Protein AF-A0A1V4SZS5-F1 (afdb_monomer_lite)

Secondary structure (DSSP, 8-state):
-EEEEETTTSHHHHHHHHHHHHH--PEEEEESTT--HHHHHHHHHH-SEEEE-----S-SSHHHHHIIIIIHHHHHHHHHHT-TT--EEEE---TTTTSSSTT-

Foldseek 3Di:
DQEEEAVCVDPVNVVVVVVCVVPHPYHYQYHYPPQDPVSLLVSLLPDQAYEYPFADDPDPDLVCRCCRPVVVVVSSVVSLVPRPSNHHYHDDADPCCPPPDSSD

Sequence (104 aa):
MKIVITGSNGFVGKNLKEDLKATTDDEILEVNRQTTSKDLENYLKEADSVVHLAGINRPEKEKEFKEGNVDFLSQVLEILKDNPKKPNIILSSSIQANNDNPYG

pLDDT: mean 90.81, std 9.84, range [65.56, 98.62]

InterPro domains:
  IPR001509 NAD-dependent epimerase/dehydratase [PF01370] (3-94)
  IPR036291 NAD(P)-binding domain superfamily [SSF51735] (1-100)

Radius of gyration: 13.96 Å; chains: 1; bounding box: 30×31×36 Å

Organism: NCBI:txid64969

Structure (mmCIF, N/CA/C/O backbone):
data_AF-A0A1V4SZS5-F1
#
_entry.id   AF-A0A1V4SZS5-F1
#
loop_
_atom_site.group_PDB
_atom_site.id
_atom_site.type_symbol
_atom_site.label_atom_id
_atom_site.label_alt_id
_atom_site.label_comp_id
_atom_site.label_asym_id
_atom_site.label_enti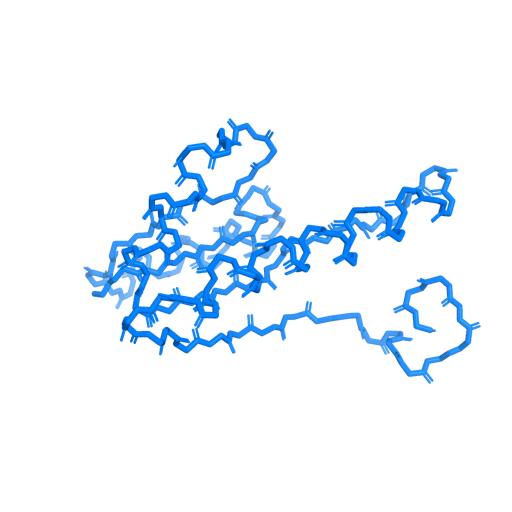ty_id
_atom_site.label_seq_id
_atom_site.pdbx_PDB_ins_code
_atom_site.Cartn_x
_atom_site.Cartn_y
_atom_site.Cartn_z
_atom_site.occupancy
_atom_site.B_iso_or_equiv
_atom_site.auth_seq_id
_atom_site.auth_comp_id
_atom_site.auth_asym_id
_atom_site.auth_atom_id
_atom_site.pdbx_PDB_model_num
ATOM 1 N N . MET A 1 1 ? -10.961 4.172 10.108 1.00 94.62 1 MET A N 1
ATOM 2 C CA . MET A 1 1 ? -10.355 2.915 9.609 1.00 94.62 1 MET A CA 1
ATOM 3 C C . MET A 1 1 ? -8.850 3.093 9.537 1.00 94.62 1 MET A C 1
ATOM 5 O O . MET A 1 1 ? -8.390 4.227 9.505 1.00 94.62 1 MET A O 1
ATOM 9 N N . LYS A 1 2 ? -8.083 2.003 9.514 1.00 98.12 2 LYS A N 1
ATOM 10 C CA . LYS A 1 2 ? -6.640 2.020 9.247 1.00 98.12 2 LYS A CA 1
ATOM 11 C C . LYS A 1 2 ? -6.384 1.716 7.777 1.00 98.12 2 LYS A C 1
ATOM 13 O O . LYS A 1 2 ? -6.623 0.593 7.326 1.00 98.12 2 LYS A O 1
ATOM 18 N N . ILE A 1 3 ? -5.909 2.710 7.034 1.00 98.44 3 ILE A N 1
ATOM 19 C CA . ILE A 1 3 ? -5.622 2.598 5.602 1.00 98.44 3 ILE A CA 1
ATOM 20 C C . ILE A 1 3 ? -4.112 2.554 5.406 1.00 98.44 3 ILE A C 1
ATOM 22 O O . ILE A 1 3 ? -3.409 3.529 5.668 1.00 98.44 3 ILE A O 1
ATOM 26 N N . VAL A 1 4 ? -3.606 1.431 4.902 1.00 98.62 4 VAL A N 1
ATOM 27 C CA . VAL A 1 4 ? -2.206 1.324 4.486 1.00 98.62 4 VAL A CA 1
ATOM 28 C C . VAL A 1 4 ? -2.060 1.866 3.074 1.00 98.62 4 VAL A C 1
ATOM 30 O O . VAL A 1 4 ? -2.756 1.421 2.164 1.00 98.62 4 VAL A O 1
ATOM 33 N N . ILE A 1 5 ? -1.110 2.776 2.867 1.00 98.50 5 ILE A N 1
ATOM 34 C CA . ILE A 1 5 ? -0.735 3.256 1.533 1.00 98.50 5 ILE A CA 1
ATOM 35 C C . ILE A 1 5 ? 0.717 2.868 1.273 1.00 98.50 5 ILE A C 1
ATOM 37 O O . ILE A 1 5 ? 1.636 3.459 1.844 1.00 98.50 5 ILE A O 1
ATOM 41 N N . THR A 1 6 ? 0.945 1.896 0.388 1.00 97.62 6 THR A N 1
ATOM 42 C CA . THR A 1 6 ? 2.306 1.592 -0.085 1.00 97.62 6 THR A CA 1
ATOM 43 C C . THR A 1 6 ? 2.704 2.564 -1.183 1.00 97.62 6 THR A C 1
ATOM 45 O O . THR A 1 6 ? 1.859 2.928 -1.994 1.00 97.62 6 THR A O 1
ATOM 48 N N . GLY A 1 7 ? 3.975 2.957 -1.257 1.00 96.00 7 GLY A N 1
ATOM 49 C CA . GLY A 1 7 ? 4.397 4.012 -2.178 1.00 96.00 7 GLY A CA 1
ATOM 50 C C . GLY A 1 7 ? 3.937 5.399 -1.718 1.00 96.00 7 GLY A C 1
ATOM 51 O O . GLY A 1 7 ? 3.794 6.299 -2.545 1.00 96.00 7 GLY A O 1
ATOM 52 N N . SER A 1 8 ? 3.730 5.594 -0.407 1.00 97.12 8 SER A N 1
ATOM 53 C CA . SER A 1 8 ? 3.163 6.827 0.167 1.00 97.12 8 SER A CA 1
ATOM 54 C C . SER A 1 8 ? 3.960 8.096 -0.163 1.00 97.12 8 SER A C 1
ATOM 56 O O . SER A 1 8 ? 3.396 9.182 -0.239 1.00 97.12 8 SER A O 1
ATOM 58 N N . ASN A 1 9 ? 5.265 7.966 -0.422 1.00 96.00 9 ASN A N 1
ATOM 59 C CA . ASN A 1 9 ? 6.140 9.081 -0.800 1.00 96.00 9 ASN A CA 1
ATOM 60 C C . ASN A 1 9 ? 6.158 9.393 -2.309 1.00 96.00 9 ASN A C 1
ATOM 62 O O . ASN A 1 9 ? 6.798 10.368 -2.723 1.00 96.00 9 ASN A O 1
ATOM 66 N N . GLY A 1 10 ? 5.484 8.584 -3.129 1.00 94.12 10 GLY A N 1
ATOM 67 C CA . GLY A 1 10 ? 5.310 8.824 -4.559 1.00 94.12 10 GLY A CA 1
ATOM 68 C C . GLY A 1 10 ? 4.326 9.960 -4.848 1.00 94.12 10 GLY A C 1
ATOM 69 O O . GLY A 1 10 ? 3.637 10.447 -3.956 1.00 94.12 10 GLY A O 1
ATOM 70 N N . PHE A 1 11 ? 4.246 10.380 -6.112 1.00 94.62 11 PHE A N 1
ATOM 71 C CA . PHE A 1 11 ? 3.357 11.471 -6.530 1.00 94.62 11 PHE A CA 1
ATOM 72 C C . PHE A 1 11 ? 1.885 11.195 -6.180 1.00 9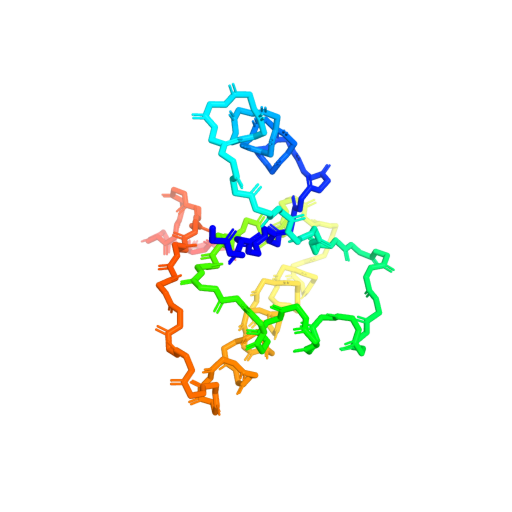4.62 11 PHE A C 1
ATOM 74 O O . PHE A 1 11 ? 1.254 12.006 -5.506 1.00 94.62 11 PHE A O 1
ATOM 81 N N . VAL A 1 12 ? 1.358 10.031 -6.578 1.00 95.94 12 VAL A N 1
ATOM 82 C CA . VAL A 1 12 ? -0.035 9.647 -6.291 1.00 95.94 12 VAL A CA 1
ATOM 83 C C . VAL A 1 12 ? -0.239 9.410 -4.794 1.00 95.94 12 VAL A C 1
ATOM 85 O O . VAL A 1 12 ? -1.190 9.931 -4.223 1.00 95.94 12 VAL A O 1
ATOM 88 N N . GLY A 1 13 ? 0.686 8.696 -4.141 1.00 97.31 13 GLY A N 1
ATOM 89 C CA . GLY A 1 13 ? 0.597 8.381 -2.711 1.00 97.31 13 GLY A CA 1
ATOM 90 C C . GLY A 1 13 ? 0.536 9.619 -1.815 1.00 97.31 13 GLY A C 1
ATOM 91 O O . GLY A 1 13 ? -0.283 9.662 -0.902 1.00 97.31 13 GLY A O 1
ATOM 92 N N . LYS A 1 14 ? 1.333 10.654 -2.116 1.00 97.88 14 LYS A N 1
ATOM 93 C CA . LYS A 1 14 ? 1.301 11.926 -1.381 1.00 97.88 14 LYS A CA 1
ATOM 94 C C . LYS A 1 14 ? -0.052 12.617 -1.508 1.00 97.88 14 LYS A C 1
ATOM 96 O O . LYS A 1 14 ? -0.618 12.997 -0.495 1.00 97.88 14 LYS A O 1
ATOM 101 N N . ASN A 1 15 ? -0.576 12.744 -2.727 1.00 98.44 15 ASN A N 1
ATOM 102 C CA . ASN A 1 15 ? -1.860 13.412 -2.948 1.00 98.44 15 ASN A CA 1
ATOM 103 C C . ASN A 1 15 ? -3.019 12.640 -2.306 1.00 98.44 15 ASN A C 1
ATOM 105 O O . ASN A 1 15 ? -3.824 13.246 -1.611 1.00 98.44 15 ASN A O 1
ATOM 109 N N . LEU A 1 16 ? -3.060 11.313 -2.468 1.00 98.12 16 LEU A N 1
ATOM 110 C CA . LEU A 1 16 ? -4.089 10.477 -1.846 1.00 98.12 16 LEU A CA 1
A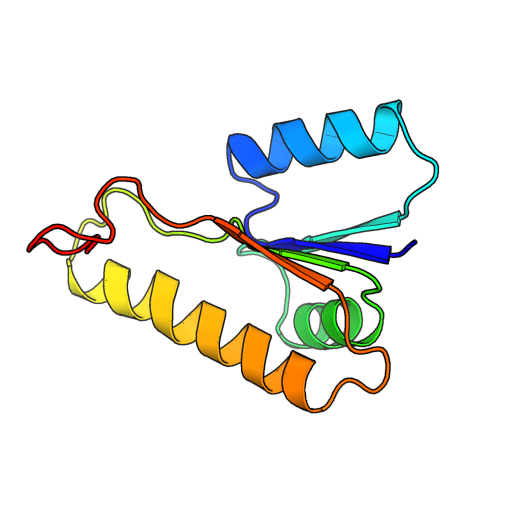TOM 111 C C . LEU A 1 16 ? -4.066 10.596 -0.320 1.00 98.12 16 LEU A C 1
ATOM 113 O O . LEU A 1 16 ? -5.110 10.702 0.310 1.00 98.12 16 LEU A O 1
ATOM 117 N N . LYS A 1 17 ? -2.873 10.594 0.281 1.00 97.44 17 LYS A N 1
ATOM 118 C CA . LYS A 1 17 ? -2.732 10.766 1.725 1.00 97.44 17 LYS A CA 1
ATOM 119 C C . LYS A 1 17 ? -3.292 12.105 2.199 1.00 97.44 17 LYS A C 1
ATOM 121 O O . LYS A 1 17 ? -4.006 12.125 3.196 1.00 97.44 17 LYS A O 1
ATOM 126 N N . GLU A 1 18 ? -2.921 13.206 1.548 1.00 98.00 18 GLU A N 1
ATOM 127 C CA . GLU A 1 18 ? -3.391 14.534 1.956 1.00 98.00 18 GLU A CA 1
ATOM 128 C C . GLU A 1 18 ? -4.908 14.668 1.774 1.00 98.00 18 GLU A C 1
ATOM 130 O O . GLU A 1 18 ? -5.578 15.200 2.653 1.00 98.00 18 GLU A O 1
ATOM 135 N N . ASP A 1 19 ? -5.460 14.114 0.693 1.00 98.38 19 ASP A N 1
ATOM 136 C CA . ASP A 1 19 ? -6.903 14.091 0.448 1.00 98.38 19 ASP A CA 1
ATOM 137 C C . ASP A 1 19 ? -7.660 13.289 1.517 1.00 98.38 19 ASP A C 1
ATOM 139 O O . ASP A 1 19 ? -8.593 13.806 2.130 1.00 98.38 19 ASP A O 1
ATOM 143 N N . LEU A 1 20 ? -7.213 12.067 1.831 1.00 97.94 20 LEU A N 1
ATOM 144 C CA . LEU A 1 20 ? -7.838 11.240 2.870 1.00 97.94 20 LEU A CA 1
ATOM 145 C C . LEU A 1 20 ? -7.763 11.904 4.248 1.00 97.94 20 LEU A C 1
ATOM 147 O O . LEU A 1 20 ? -8.755 11.913 4.970 1.00 97.94 20 LEU A O 1
ATOM 151 N N . LYS A 1 21 ? -6.626 12.519 4.599 1.00 96.94 21 LYS A N 1
ATOM 152 C CA . LYS A 1 21 ? -6.483 13.273 5.857 1.00 96.94 21 LYS A CA 1
ATOM 153 C C . LYS A 1 21 ? -7.393 14.500 5.926 1.00 96.94 21 LYS A C 1
ATOM 155 O O . LYS A 1 21 ? -7.753 14.920 7.020 1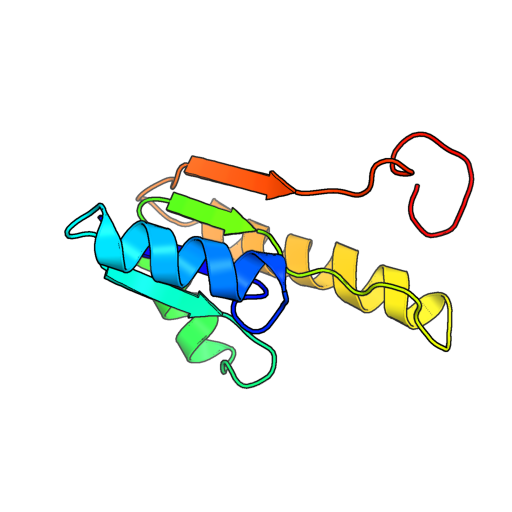.00 96.94 21 LYS A O 1
ATOM 160 N N . ALA A 1 22 ? -7.711 15.108 4.786 1.00 98.06 22 ALA A N 1
ATOM 161 C CA . ALA A 1 22 ? -8.564 16.290 4.721 1.00 98.06 22 ALA A CA 1
ATOM 162 C C . ALA A 1 22 ? -10.063 15.952 4.697 1.00 98.06 22 A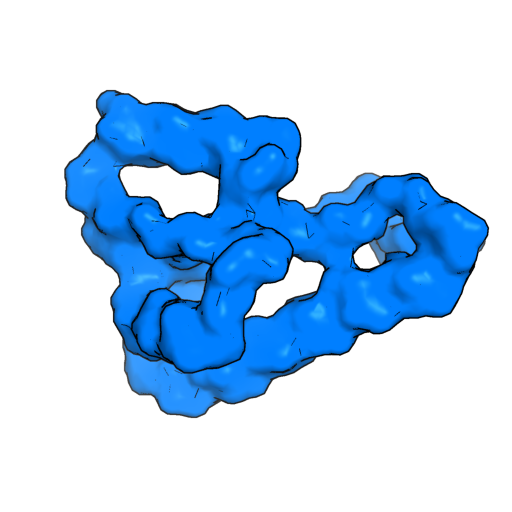LA A C 1
ATOM 164 O O . ALA A 1 22 ? -10.881 16.785 5.084 1.00 98.06 22 ALA A O 1
ATOM 165 N N . THR A 1 23 ? -10.429 14.763 4.216 1.00 98.12 23 THR A N 1
ATOM 166 C CA . THR A 1 23 ? -11.824 14.392 3.925 1.00 98.12 23 THR A CA 1
ATOM 167 C C . THR A 1 23 ? -12.378 13.297 4.835 1.00 98.12 23 THR A C 1
ATOM 169 O O . THR A 1 23 ? -13.585 13.052 4.816 1.00 98.12 23 THR A O 1
ATOM 172 N N . THR A 1 24 ? -11.532 12.654 5.643 1.00 97.62 24 THR A N 1
ATOM 173 C CA . THR A 1 24 ? -11.907 11.541 6.525 1.00 97.62 24 THR A CA 1
ATOM 174 C C . THR A 1 24 ? -11.205 11.637 7.881 1.00 97.62 24 THR A C 1
ATOM 176 O O . THR A 1 24 ? -10.179 12.300 8.013 1.00 97.62 24 THR A O 1
ATOM 179 N N . ASP A 1 25 ? -11.720 10.902 8.869 1.00 97.56 25 ASP A N 1
ATOM 180 C CA . ASP A 1 25 ? -11.054 10.664 10.158 1.00 97.56 25 ASP A CA 1
ATOM 181 C C . ASP A 1 25 ? -10.219 9.361 10.145 1.00 97.56 25 ASP A C 1
ATOM 183 O O . ASP A 1 25 ? -9.951 8.762 11.191 1.00 97.56 25 ASP A O 1
ATOM 187 N N . ASP A 1 26 ? -9.860 8.855 8.958 1.00 97.69 26 ASP A N 1
ATOM 188 C CA . ASP A 1 26 ? -9.113 7.607 8.823 1.00 97.69 26 ASP A CA 1
ATOM 189 C C . ASP A 1 26 ? -7.638 7.767 9.223 1.00 97.69 26 ASP A C 1
ATOM 191 O O . ASP A 1 26 ? -6.973 8.769 8.958 1.00 97.69 26 ASP A O 1
ATOM 195 N N . GLU A 1 27 ? -7.093 6.723 9.843 1.00 98.19 27 GLU A N 1
ATOM 196 C CA . GLU A 1 27 ? -5.683 6.644 10.196 1.00 98.19 27 GLU A CA 1
ATOM 197 C C . GLU A 1 27 ? -4.887 6.123 8.997 1.00 98.19 27 GLU A C 1
ATOM 199 O O . GLU A 1 27 ? -5.095 5.000 8.528 1.00 98.19 27 GLU A O 1
ATOM 204 N N . ILE A 1 28 ? -3.953 6.939 8.505 1.00 98.25 28 ILE A N 1
ATOM 205 C CA . ILE A 1 28 ? -3.124 6.591 7.350 1.00 98.25 28 ILE A CA 1
ATOM 206 C C . ILE A 1 28 ? -1.793 6.001 7.810 1.00 98.25 28 ILE A C 1
ATOM 208 O O . ILE A 1 28 ? -0.966 6.689 8.409 1.00 98.25 28 ILE A O 1
ATOM 212 N N . LEU A 1 29 ? -1.566 4.736 7.463 1.00 98.38 29 LEU A N 1
ATOM 213 C CA . LEU A 1 29 ? -0.331 4.003 7.719 1.00 98.38 29 LEU A CA 1
ATOM 214 C C . LEU A 1 29 ? 0.552 4.038 6.466 1.00 98.38 29 LEU A C 1
ATOM 216 O O . LEU A 1 29 ? 0.265 3.425 5.434 1.00 98.38 29 LEU A O 1
ATOM 220 N N . GLU A 1 30 ? 1.630 4.811 6.540 1.00 98.31 30 GLU A N 1
ATOM 221 C CA . GLU A 1 30 ? 2.484 5.120 5.397 1.00 98.31 30 GLU A CA 1
ATOM 222 C C . GLU A 1 30 ? 3.577 4.063 5.189 1.00 98.31 30 GLU A C 1
ATOM 224 O O . GLU A 1 30 ? 4.475 3.905 6.017 1.00 98.31 30 GLU A O 1
ATOM 229 N N . VAL A 1 31 ? 3.553 3.382 4.039 1.00 98.00 31 VAL A N 1
ATOM 230 C CA . VAL A 1 31 ? 4.587 2.417 3.645 1.00 98.00 31 VAL A CA 1
ATOM 231 C C . VAL A 1 31 ? 5.412 2.980 2.487 1.00 98.00 31 VAL A C 1
ATOM 233 O O . VAL A 1 31 ? 4.911 3.241 1.389 1.00 98.00 31 VAL A O 1
ATOM 236 N N . ASN A 1 32 ? 6.711 3.158 2.716 1.00 95.56 32 ASN A N 1
ATOM 237 C CA . ASN A 1 32 ? 7.676 3.642 1.732 1.00 95.56 32 ASN A CA 1
ATOM 238 C C . ASN A 1 32 ? 9.049 2.965 1.926 1.00 95.56 32 ASN A C 1
ATOM 240 O O . ASN A 1 32 ? 9.199 2.064 2.741 1.00 95.56 32 ASN A O 1
ATOM 244 N N . ARG A 1 33 ? 10.070 3.388 1.169 1.00 91.75 33 ARG A N 1
ATOM 245 C CA . ARG A 1 33 ? 11.412 2.766 1.190 1.00 91.75 33 ARG A CA 1
ATOM 246 C C . ARG A 1 33 ? 12.124 2.817 2.551 1.00 91.75 33 ARG A C 1
ATOM 248 O O . ARG A 1 33 ? 13.091 2.092 2.735 1.00 91.75 33 ARG A O 1
ATOM 255 N N . GLN A 1 34 ? 11.700 3.693 3.461 1.00 95.00 34 GLN A N 1
ATOM 256 C CA . GLN A 1 34 ? 12.265 3.821 4.808 1.00 95.00 34 GLN A CA 1
ATOM 257 C C . GLN A 1 34 ? 11.507 2.975 5.844 1.00 95.00 34 GLN A C 1
ATOM 259 O O . GLN A 1 34 ? 11.958 2.865 6.981 1.00 95.00 34 GLN A O 1
ATOM 264 N N . THR A 1 35 ? 10.366 2.387 5.474 1.00 96.88 35 THR A N 1
ATOM 265 C CA . THR A 1 35 ? 9.572 1.530 6.359 1.00 96.88 35 THR A CA 1
ATOM 266 C C . THR A 1 35 ? 10.326 0.232 6.629 1.00 96.88 35 THR A C 1
ATOM 268 O O . THR A 1 35 ? 10.752 -0.454 5.700 1.00 96.88 35 THR A O 1
ATOM 271 N N . THR A 1 36 ? 10.494 -0.118 7.905 1.00 97.31 36 THR A N 1
ATOM 272 C CA . THR A 1 36 ? 11.152 -1.373 8.279 1.00 97.31 36 THR A CA 1
ATOM 273 C C . THR A 1 36 ? 10.236 -2.566 8.005 1.00 97.31 36 THR A C 1
ATOM 275 O O . THR A 1 36 ? 9.013 -2.433 8.010 1.00 97.31 36 THR A O 1
ATOM 278 N N . SER A 1 37 ? 10.798 -3.766 7.829 1.00 95.38 37 SER A N 1
ATOM 279 C CA . SER A 1 37 ? 9.990 -4.983 7.646 1.00 95.38 37 SER A CA 1
ATOM 280 C C . SER A 1 37 ? 9.034 -5.242 8.816 1.00 95.38 37 SER A C 1
ATOM 282 O O . SER A 1 37 ? 7.934 -5.745 8.611 1.00 95.38 37 SER A O 1
ATOM 284 N N . LYS A 1 38 ? 9.431 -4.863 10.039 1.00 97.12 38 LYS A N 1
ATOM 285 C CA . LYS A 1 38 ? 8.597 -4.997 11.238 1.00 97.12 38 LYS A CA 1
ATOM 286 C C . LYS A 1 38 ? 7.414 -4.031 11.208 1.00 97.12 38 LYS A C 1
ATOM 288 O O . LYS A 1 38 ? 6.296 -4.431 11.516 1.00 97.12 38 LYS A O 1
ATOM 293 N N . ASP A 1 39 ? 7.651 -2.780 10.823 1.00 98.00 39 ASP A N 1
ATOM 294 C CA . ASP A 1 39 ? 6.579 -1.790 10.698 1.00 98.00 39 ASP A CA 1
ATOM 295 C C . ASP A 1 39 ? 5.624 -2.165 9.567 1.00 98.00 39 ASP A C 1
ATOM 297 O O . ASP A 1 39 ? 4.415 -2.099 9.753 1.00 98.00 39 ASP A O 1
ATOM 301 N N . LEU A 1 40 ? 6.151 -2.647 8.436 1.00 97.62 40 LEU A N 1
ATOM 302 C CA . LEU A 1 40 ? 5.347 -3.171 7.333 1.00 97.62 40 LEU A CA 1
ATOM 303 C C . LEU A 1 40 ? 4.388 -4.267 7.814 1.00 97.62 40 LEU A C 1
ATOM 305 O O . LEU A 1 40 ? 3.191 -4.198 7.544 1.00 97.62 40 LEU A O 1
ATOM 309 N N . GLU A 1 41 ? 4.904 -5.262 8.536 1.00 96.81 41 GLU A N 1
ATOM 310 C CA . GLU A 1 41 ? 4.095 -6.363 9.057 1.00 96.81 41 GLU A CA 1
ATOM 311 C C . GLU A 1 41 ? 3.030 -5.871 10.047 1.00 96.81 41 GLU A C 1
ATOM 313 O O . GLU A 1 41 ? 1.868 -6.264 9.946 1.00 96.81 41 GLU A O 1
ATOM 318 N N . ASN A 1 42 ? 3.397 -4.972 10.965 1.00 97.50 42 ASN A N 1
ATOM 319 C CA . ASN A 1 42 ? 2.458 -4.386 11.922 1.00 97.50 42 ASN A CA 1
ATOM 320 C C . ASN A 1 42 ? 1.349 -3.600 11.213 1.00 97.50 42 ASN A C 1
ATOM 322 O O . ASN A 1 42 ? 0.168 -3.818 11.479 1.00 97.50 42 ASN A O 1
ATOM 326 N N . TYR A 1 43 ? 1.714 -2.730 10.271 1.00 98.19 43 TYR A N 1
ATOM 327 C CA . TYR A 1 43 ? 0.756 -1.905 9.543 1.00 98.19 43 TYR A CA 1
ATOM 328 C C . TYR A 1 43 ? -0.208 -2.760 8.724 1.00 98.19 43 TYR A C 1
ATOM 330 O O . TYR A 1 43 ? -1.416 -2.538 8.765 1.00 98.19 43 TYR A O 1
ATOM 338 N N . LEU A 1 44 ? 0.303 -3.777 8.024 1.00 97.62 44 LEU A N 1
ATOM 339 C CA . LEU A 1 44 ? -0.527 -4.680 7.229 1.00 97.62 44 LEU A CA 1
ATOM 340 C C . LEU A 1 44 ? -1.446 -5.550 8.089 1.00 97.62 44 LEU A C 1
ATOM 342 O O . LEU A 1 44 ? -2.567 -5.804 7.662 1.00 97.62 44 LEU A O 1
ATOM 346 N N . LYS A 1 45 ? -1.026 -5.974 9.290 1.00 96.31 45 LYS A N 1
ATOM 347 C CA . LYS A 1 45 ? -1.884 -6.711 10.239 1.00 96.31 45 LYS A CA 1
ATOM 348 C C . LYS A 1 45 ? -3.017 -5.856 10.797 1.00 96.31 45 LYS A C 1
ATOM 350 O O . LYS A 1 45 ? -4.109 -6.359 11.051 1.00 96.31 45 LYS A O 1
ATOM 355 N N . GLU A 1 46 ? -2.774 -4.564 10.975 1.00 96.50 46 GLU A N 1
ATOM 356 C CA . GLU A 1 46 ? -3.767 -3.634 11.505 1.00 96.50 46 GLU A CA 1
ATOM 357 C C . GLU A 1 46 ? -4.676 -3.018 10.437 1.00 96.50 46 GLU A C 1
ATOM 359 O O . GLU A 1 46 ? -5.704 -2.441 10.7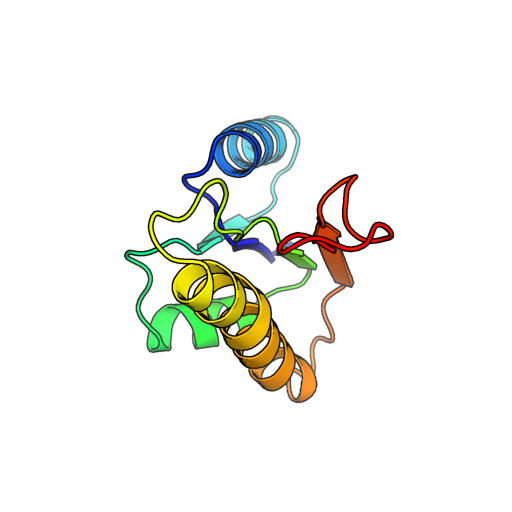98 1.00 96.50 46 GLU A O 1
ATOM 364 N N . ALA A 1 47 ? -4.331 -3.164 9.157 1.00 97.75 47 ALA A N 1
ATOM 365 C CA . ALA A 1 47 ? -5.049 -2.580 8.034 1.00 97.75 47 ALA A CA 1
ATOM 366 C C . ALA A 1 47 ? -6.509 -3.047 7.961 1.00 97.75 47 ALA A C 1
ATOM 368 O O . ALA A 1 47 ? -6.800 -4.242 8.020 1.00 97.75 47 ALA A O 1
ATOM 369 N N . ASP A 1 48 ? -7.413 -2.093 7.752 1.00 97.75 48 ASP A N 1
ATOM 370 C CA . ASP A 1 48 ? -8.787 -2.343 7.307 1.00 97.75 48 ASP A CA 1
ATOM 371 C C . ASP A 1 48 ? -8.884 -2.214 5.771 1.00 97.75 48 ASP A C 1
ATOM 373 O O . ASP A 1 48 ? -9.753 -2.802 5.126 1.00 97.75 48 ASP A O 1
ATOM 377 N N . SER A 1 49 ? -7.970 -1.458 5.152 1.00 97.88 49 SER A N 1
ATOM 378 C CA . SER A 1 49 ? -7.808 -1.363 3.697 1.00 97.88 49 SER A CA 1
ATOM 379 C C . SER A 1 49 ? -6.352 -1.106 3.313 1.00 97.88 49 SER A C 1
ATOM 381 O O . SER A 1 49 ? -5.594 -0.499 4.070 1.00 97.88 49 SER A O 1
ATOM 383 N N . VAL A 1 50 ? -5.964 -1.559 2.122 1.00 98.44 50 VAL A N 1
ATOM 384 C CA . VAL A 1 50 ? -4.621 -1.388 1.561 1.00 98.44 50 VAL A CA 1
ATOM 385 C C . VAL A 1 50 ? -4.730 -0.784 0.166 1.00 98.44 50 VAL A C 1
ATOM 387 O O . VAL A 1 50 ? -5.329 -1.379 -0.727 1.00 98.44 50 VAL A O 1
ATOM 390 N N . VAL A 1 51 ? -4.116 0.379 -0.041 1.00 98.25 51 VAL A N 1
ATOM 391 C CA . VAL A 1 51 ? -3.943 0.998 -1.358 1.00 98.25 51 VAL A CA 1
ATOM 392 C C . VAL A 1 51 ? -2.502 0.787 -1.806 1.00 98.25 51 VAL A C 1
ATOM 394 O O . VAL A 1 51 ? -1.561 1.405 -1.297 1.00 98.25 51 VAL A O 1
ATOM 397 N N . HIS A 1 52 ? -2.317 -0.123 -2.756 1.00 97.38 52 HIS A N 1
ATOM 398 C CA . HIS A 1 52 ? -1.002 -0.496 -3.245 1.00 97.38 52 HIS A CA 1
ATOM 399 C C . HIS A 1 52 ? -0.589 0.383 -4.432 1.00 97.38 52 HIS A C 1
ATOM 401 O O . HIS A 1 52 ? -0.981 0.137 -5.572 1.00 97.38 52 HIS A O 1
ATOM 407 N N . LEU A 1 53 ? 0.191 1.429 -4.142 1.00 96.00 53 LEU A N 1
ATOM 408 C CA . LEU A 1 53 ? 0.792 2.338 -5.129 1.00 96.00 53 LEU A CA 1
ATOM 409 C C . LEU A 1 53 ? 2.318 2.186 -5.228 1.00 96.00 53 LEU A C 1
ATOM 411 O O . LEU A 1 53 ? 2.977 2.993 -5.889 1.00 96.00 53 LEU A O 1
ATOM 415 N N . ALA A 1 54 ? 2.909 1.209 -4.530 1.00 92.56 54 ALA A N 1
ATOM 416 C CA . ALA A 1 54 ? 4.331 0.943 -4.655 1.00 92.56 54 ALA A CA 1
ATOM 417 C C . ALA A 1 54 ? 4.603 0.397 -6.055 1.00 92.56 54 ALA A C 1
ATOM 419 O O . ALA A 1 54 ? 4.041 -0.608 -6.471 1.00 92.56 54 ALA A O 1
ATOM 420 N N . GLY A 1 55 ? 5.460 1.097 -6.782 1.00 87.06 55 GLY A N 1
ATOM 421 C CA . GLY A 1 55 ? 5.840 0.718 -8.126 1.00 87.06 55 GLY A CA 1
ATOM 422 C C . GLY A 1 55 ? 7.130 1.413 -8.521 1.00 87.06 55 GLY A C 1
ATOM 423 O O . GLY A 1 55 ? 7.338 2.595 -8.228 1.00 87.06 55 GLY A O 1
ATOM 424 N N . ILE A 1 56 ? 8.013 0.679 -9.179 1.00 80.12 56 ILE A N 1
ATOM 425 C CA . ILE A 1 56 ? 9.184 1.205 -9.857 1.00 80.12 56 ILE A CA 1
ATOM 426 C C . ILE A 1 56 ? 8.761 1.601 -11.263 1.00 80.12 56 ILE A C 1
ATOM 428 O O . ILE A 1 56 ? 8.253 0.788 -12.029 1.00 80.12 56 ILE A O 1
ATOM 432 N N . ASN A 1 57 ? 8.990 2.868 -11.593 1.00 72.00 57 ASN A N 1
ATOM 433 C CA . ASN A 1 57 ? 8.819 3.414 -12.931 1.00 72.00 57 ASN A CA 1
ATOM 434 C C . ASN A 1 57 ? 10.187 3.837 -13.464 1.00 72.00 57 ASN A C 1
ATOM 436 O O . ASN A 1 57 ? 10.937 4.486 -12.739 1.00 72.00 57 ASN A O 1
ATOM 440 N N . ARG A 1 58 ? 10.475 3.521 -14.734 1.00 70.25 58 ARG A N 1
ATOM 441 C CA . ARG A 1 58 ? 11.731 3.855 -15.435 1.00 70.25 58 ARG A CA 1
ATOM 442 C C . ARG A 1 58 ? 12.987 3.375 -14.690 1.00 70.25 58 ARG A C 1
ATOM 444 O O . ARG A 1 58 ? 13.821 4.203 -14.328 1.00 70.25 58 ARG A O 1
ATOM 451 N N . PRO A 1 59 ? 13.112 2.064 -14.423 1.00 72.12 59 PRO A N 1
ATOM 452 C CA . PRO A 1 59 ? 14.315 1.537 -13.794 1.00 72.12 59 PRO A CA 1
ATOM 453 C C . PRO A 1 59 ? 15.525 1.698 -14.717 1.00 72.12 59 PRO A C 1
ATOM 455 O O . PRO A 1 59 ? 15.386 1.683 -15.942 1.00 72.12 59 PRO A O 1
ATOM 458 N N . GLU A 1 60 ? 16.714 1.805 -14.131 1.00 72.56 60 GLU A N 1
ATOM 459 C CA . GLU A 1 60 ? 17.961 1.821 -14.904 1.00 72.56 60 GLU A CA 1
ATOM 460 C C . GLU A 1 60 ? 18.289 0.422 -15.445 1.00 72.56 60 GLU A C 1
ATOM 462 O O . GLU A 1 60 ? 18.957 0.285 -16.471 1.00 72.56 60 GLU A O 1
ATOM 467 N N . LYS A 1 61 ? 17.785 -0.627 -14.779 1.00 75.50 61 LYS A N 1
ATOM 468 C CA . LYS A 1 61 ? 17.919 -2.030 -15.192 1.00 75.50 61 LYS A CA 1
ATOM 469 C C . LYS A 1 61 ? 16.568 -2.731 -15.149 1.00 75.50 61 LYS A C 1
ATOM 471 O O . LYS A 1 61 ? 15.891 -2.701 -14.130 1.00 75.50 61 LYS A O 1
ATOM 476 N N . GLU A 1 62 ? 16.210 -3.470 -16.197 1.00 66.31 62 GLU A N 1
ATOM 477 C CA . GLU A 1 62 ? 14.937 -4.217 -16.257 1.00 66.31 62 GLU A CA 1
ATOM 478 C C . GLU A 1 62 ? 14.714 -5.153 -15.060 1.00 66.31 62 GLU A C 1
ATOM 480 O O . GLU A 1 62 ? 13.591 -5.314 -14.589 1.00 66.31 62 GLU A O 1
ATOM 485 N N . LYS A 1 63 ? 15.791 -5.727 -14.514 1.00 66.38 63 LYS A N 1
ATOM 486 C CA . LYS A 1 63 ? 15.735 -6.585 -13.327 1.00 66.38 63 LYS A CA 1
ATOM 487 C C . LYS A 1 63 ? 15.161 -5.863 -12.097 1.00 66.38 63 LYS A C 1
ATOM 489 O O . LYS A 1 63 ? 14.391 -6.465 -11.355 1.00 66.38 63 LYS A O 1
ATOM 494 N N . GLU A 1 64 ? 15.451 -4.571 -11.941 1.00 65.62 64 GLU A N 1
ATOM 495 C CA . GLU A 1 64 ? 14.902 -3.745 -10.859 1.00 65.62 64 GLU A CA 1
ATOM 496 C C . GLU A 1 64 ? 13.381 -3.606 -10.990 1.00 65.62 64 GLU A C 1
ATOM 498 O O . GLU A 1 64 ? 12.694 -3.496 -9.982 1.00 65.62 64 GLU A O 1
ATOM 503 N N . PHE A 1 65 ? 12.830 -3.673 -12.209 1.00 65.88 65 PHE A N 1
ATOM 504 C CA . PHE A 1 65 ? 11.383 -3.634 -12.417 1.00 65.88 65 PHE A CA 1
ATOM 505 C C . PHE A 1 65 ? 10.683 -4.830 -11.771 1.00 65.88 65 PHE A C 1
ATOM 507 O O . PHE A 1 65 ? 9.721 -4.674 -11.017 1.00 65.88 65 PHE A O 1
ATOM 514 N N . LYS A 1 66 ? 11.178 -6.034 -12.076 1.00 65.56 66 LYS A N 1
ATOM 515 C CA . LYS A 1 66 ? 10.576 -7.283 -11.611 1.00 65.56 66 LYS A CA 1
ATOM 516 C C . LYS A 1 66 ? 10.754 -7.440 -10.103 1.00 65.56 66 LYS A C 1
ATOM 518 O O . LYS A 1 66 ? 9.770 -7.694 -9.415 1.00 65.56 66 LYS A O 1
ATOM 523 N N . GLU A 1 67 ? 11.966 -7.194 -9.604 1.00 65.88 67 GLU A N 1
ATOM 524 C CA . GLU A 1 67 ? 12.275 -7.257 -8.169 1.00 65.88 67 GLU A CA 1
ATOM 525 C C . GLU A 1 67 ? 11.499 -6.197 -7.369 1.00 65.88 67 GLU A C 1
ATOM 527 O O . GLU A 1 67 ? 10.996 -6.462 -6.283 1.00 65.88 67 GLU A O 1
ATOM 532 N N . GLY A 1 68 ? 11.332 -4.989 -7.912 1.00 70.38 68 GLY A N 1
ATOM 533 C CA . GLY A 1 68 ? 10.632 -3.911 -7.217 1.00 70.38 68 GLY A CA 1
ATOM 534 C C . GLY A 1 68 ? 9.113 -4.055 -7.169 1.00 70.38 68 GLY A C 1
ATOM 535 O O . GLY A 1 68 ? 8.504 -3.666 -6.175 1.00 70.38 68 GLY A O 1
ATOM 536 N N . ASN A 1 69 ? 8.498 -4.588 -8.229 1.00 80.69 69 ASN A N 1
ATOM 537 C CA . ASN A 1 69 ? 7.039 -4.603 -8.368 1.00 80.69 69 ASN A CA 1
ATOM 538 C C . ASN A 1 69 ? 6.427 -5.953 -7.999 1.00 80.69 69 ASN A C 1
ATOM 540 O O . ASN A 1 69 ? 5.427 -5.997 -7.287 1.00 80.69 69 ASN A O 1
ATOM 544 N N . VAL A 1 70 ? 7.016 -7.057 -8.467 1.00 84.38 70 VAL A N 1
ATOM 545 C CA . VAL A 1 70 ? 6.452 -8.396 -8.250 1.00 84.38 70 VAL A CA 1
ATOM 546 C C . VAL A 1 70 ? 6.801 -8.902 -6.858 1.00 84.38 70 VAL A C 1
ATOM 548 O O . VAL A 1 70 ? 5.908 -9.352 -6.137 1.00 84.38 70 VAL A O 1
ATOM 551 N N . ASP A 1 71 ? 8.068 -8.802 -6.453 1.00 88.19 71 ASP A N 1
ATOM 552 C CA . ASP A 1 71 ? 8.502 -9.382 -5.179 1.00 88.19 71 ASP A CA 1
ATOM 553 C C . ASP A 1 71 ? 7.910 -8.610 -3.996 1.00 88.19 71 ASP A C 1
ATOM 555 O O . ASP A 1 71 ? 7.414 -9.217 -3.046 1.00 88.19 71 ASP A O 1
ATOM 559 N N . PHE A 1 72 ? 7.868 -7.275 -4.078 1.00 91.62 72 PHE A N 1
ATOM 560 C CA . PHE A 1 72 ? 7.267 -6.462 -3.021 1.00 91.62 72 PHE A CA 1
ATOM 561 C C . PHE A 1 72 ? 5.755 -6.684 -2.900 1.00 91.62 72 PHE A C 1
ATOM 563 O O . PHE A 1 72 ? 5.246 -6.844 -1.790 1.00 91.62 72 PHE A O 1
ATOM 570 N N . LEU A 1 73 ? 5.025 -6.756 -4.019 1.00 92.88 73 LEU A N 1
ATOM 571 C CA . LEU A 1 73 ? 3.602 -7.094 -3.980 1.00 92.88 73 LEU A CA 1
ATOM 572 C C . LEU A 1 73 ? 3.382 -8.499 -3.400 1.00 92.88 73 LEU A C 1
ATOM 574 O O . LEU A 1 73 ? 2.500 -8.681 -2.565 1.00 92.88 73 LEU A O 1
ATOM 578 N N . SER A 1 74 ? 4.208 -9.474 -3.783 1.00 93.12 74 SER A N 1
ATOM 579 C CA . SER A 1 74 ? 4.134 -10.841 -3.252 1.00 93.12 74 SER A CA 1
ATOM 580 C C . SER A 1 74 ? 4.358 -10.872 -1.738 1.00 93.12 74 SER A C 1
ATOM 582 O O . SER A 1 74 ? 3.602 -11.522 -1.022 1.00 93.12 74 SER A O 1
ATOM 584 N N . GLN A 1 75 ? 5.335 -10.112 -1.233 1.00 93.81 75 GLN A N 1
ATOM 585 C CA . GLN A 1 75 ? 5.580 -9.963 0.203 1.00 93.81 75 GLN A CA 1
ATOM 586 C C . GLN A 1 75 ? 4.363 -9.377 0.933 1.00 93.81 75 GLN A C 1
ATOM 588 O O . GLN A 1 75 ? 3.962 -9.891 1.976 1.00 93.81 75 GLN A O 1
ATOM 593 N N . VAL A 1 76 ? 3.768 -8.311 0.388 1.00 95.25 76 VAL A N 1
ATOM 594 C CA . VAL A 1 76 ? 2.562 -7.682 0.949 1.00 95.25 76 VAL A CA 1
ATOM 595 C C . VAL A 1 76 ? 1.409 -8.686 0.997 1.00 95.25 76 VAL A C 1
ATOM 597 O O . VAL A 1 76 ? 0.762 -8.827 2.032 1.00 95.25 76 VAL A O 1
ATOM 600 N N . LEU A 1 77 ? 1.164 -9.405 -0.100 1.00 95.12 77 LEU A N 1
ATOM 601 C CA . LEU A 1 77 ? 0.078 -10.378 -0.187 1.00 95.12 77 LEU A CA 1
ATOM 602 C C . LEU A 1 77 ? 0.276 -11.566 0.757 1.00 95.12 77 LEU A C 1
ATOM 604 O O . LEU A 1 77 ? -0.705 -12.000 1.351 1.00 95.12 77 LEU A O 1
ATOM 608 N N . GLU A 1 78 ? 1.502 -12.058 0.952 1.00 95.19 78 GLU A N 1
ATOM 609 C CA . GLU A 1 78 ? 1.746 -13.164 1.888 1.00 95.19 78 GLU A CA 1
ATOM 610 C C . GLU A 1 78 ? 1.454 -12.746 3.337 1.00 95.19 78 GLU A C 1
ATOM 612 O O . GLU A 1 78 ? 0.814 -13.491 4.071 1.00 95.19 78 GLU A O 1
ATOM 617 N N . ILE A 1 79 ? 1.813 -11.518 3.733 1.00 95.12 79 ILE A N 1
ATOM 618 C CA . ILE A 1 79 ? 1.455 -10.982 5.059 1.00 95.12 79 ILE A CA 1
ATOM 619 C C . ILE A 1 79 ? -0.070 -10.842 5.203 1.00 95.12 79 ILE A C 1
ATOM 621 O O . ILE A 1 79 ? -0.632 -11.133 6.260 1.00 95.12 79 ILE A O 1
ATOM 625 N N . LEU A 1 80 ? -0.755 -10.381 4.152 1.00 95.75 80 LEU A N 1
ATOM 626 C CA . LEU A 1 80 ? -2.202 -10.148 4.180 1.00 95.75 80 LEU A CA 1
ATOM 627 C C . LEU A 1 80 ? -3.032 -11.432 4.116 1.00 95.75 80 LEU A C 1
ATOM 629 O O . LEU A 1 80 ? -4.138 -11.463 4.652 1.00 95.75 80 LEU A O 1
ATOM 633 N N . LYS A 1 81 ? -2.515 -12.481 3.480 1.00 93.56 81 LYS A N 1
ATOM 634 C CA . LYS A 1 81 ? -3.173 -13.785 3.337 1.00 93.56 81 LYS A CA 1
ATOM 635 C C . LYS A 1 81 ? -3.538 -14.401 4.686 1.00 93.56 81 LYS A C 1
ATOM 637 O O . LYS A 1 81 ? -4.637 -14.935 4.829 1.00 93.56 81 LYS A O 1
ATOM 642 N N . ASP A 1 82 ? -2.657 -14.248 5.670 1.00 88.25 82 ASP A N 1
ATOM 643 C CA . ASP A 1 82 ? -2.858 -14.748 7.032 1.00 88.25 82 ASP A CA 1
ATOM 644 C C . ASP A 1 82 ? -3.478 -13.695 7.969 1.00 88.25 82 ASP A C 1
ATOM 646 O O . ASP A 1 82 ? -3.667 -13.948 9.162 1.00 88.25 82 ASP A O 1
ATOM 650 N N . ASN A 1 83 ? -3.826 -12.506 7.459 1.00 90.94 83 ASN A N 1
ATOM 651 C CA . ASN A 1 83 ? -4.443 -11.463 8.268 1.00 90.94 83 ASN A CA 1
ATOM 652 C C . ASN A 1 83 ? -5.943 -11.762 8.500 1.00 90.94 83 ASN A C 1
ATOM 654 O O . ASN A 1 83 ? -6.737 -11.718 7.552 1.00 90.94 83 ASN A O 1
ATOM 658 N N . PRO A 1 84 ? -6.391 -11.974 9.757 1.00 90.25 84 PRO A N 1
ATOM 659 C CA . PRO A 1 84 ? -7.794 -12.258 10.062 1.00 90.25 84 PRO A CA 1
ATOM 660 C C . PRO A 1 84 ? -8.753 -11.112 9.708 1.00 90.25 84 PRO A C 1
ATOM 662 O O . PRO A 1 84 ? -9.937 -11.373 9.495 1.00 90.25 84 PRO A O 1
ATOM 665 N N . LYS A 1 85 ? -8.271 -9.863 9.618 1.00 93.06 85 LYS A N 1
ATOM 666 C CA . LYS A 1 85 ? -9.089 -8.706 9.223 1.00 93.06 85 LYS A CA 1
ATOM 667 C C . LYS A 1 85 ? -9.523 -8.737 7.759 1.00 93.06 85 LYS A C 1
ATOM 669 O O . LYS A 1 85 ? -10.529 -8.114 7.439 1.00 93.06 85 LYS A O 1
ATOM 674 N N . LYS A 1 86 ? -8.786 -9.443 6.890 1.00 92.75 86 LYS A N 1
ATOM 675 C CA . LYS A 1 86 ? -9.039 -9.525 5.438 1.00 92.75 86 LYS A CA 1
ATOM 676 C C . LYS A 1 86 ? -9.312 -8.145 4.808 1.00 92.75 86 LYS A C 1
ATOM 678 O O . LYS A 1 86 ? -10.420 -7.909 4.325 1.00 92.75 86 LYS A O 1
ATOM 683 N N . PRO A 1 87 ? -8.336 -7.220 4.841 1.00 96.81 87 PRO A N 1
ATOM 684 C CA . PRO A 1 87 ? -8.552 -5.863 4.353 1.00 96.81 87 PRO A CA 1
ATOM 685 C C . PRO A 1 87 ? -8.903 -5.836 2.864 1.00 96.81 87 PRO A C 1
ATOM 687 O O . PRO A 1 87 ? -8.418 -6.655 2.082 1.00 96.81 87 PRO A O 1
ATOM 690 N N . ASN A 1 88 ? -9.693 -4.840 2.459 1.00 96.81 88 ASN A N 1
ATOM 691 C CA . ASN A 1 88 ? -9.918 -4.561 1.042 1.00 96.81 88 ASN A CA 1
ATOM 692 C C . ASN A 1 88 ? -8.614 -4.079 0.396 1.00 96.81 88 ASN A C 1
ATOM 694 O O . ASN A 1 88 ? -7.921 -3.231 0.960 1.00 96.81 88 ASN A O 1
ATOM 698 N N . ILE A 1 89 ? -8.293 -4.588 -0.794 1.00 97.06 89 ILE A N 1
ATOM 699 C CA . ILE A 1 89 ? -7.061 -4.238 -1.505 1.00 97.06 89 ILE A CA 1
ATOM 700 C C . ILE A 1 89 ? -7.411 -3.489 -2.791 1.00 97.06 89 ILE A C 1
ATOM 702 O O . ILE A 1 89 ? -8.099 -4.020 -3.661 1.00 97.06 89 ILE A O 1
ATOM 706 N N . ILE A 1 90 ? -6.892 -2.270 -2.924 1.00 97.00 90 ILE A N 1
ATOM 707 C CA . ILE A 1 90 ? -6.895 -1.500 -4.167 1.00 97.00 90 ILE A CA 1
ATOM 708 C C . ILE A 1 90 ? -5.504 -1.624 -4.784 1.00 97.00 90 ILE A C 1
ATOM 710 O O . ILE A 1 90 ? -4.524 -1.119 -4.235 1.00 97.00 90 ILE A O 1
ATOM 714 N N . LEU A 1 91 ? -5.421 -2.299 -5.928 1.00 93.62 91 LEU A N 1
ATOM 715 C CA . LEU A 1 91 ? -4.189 -2.455 -6.697 1.00 93.62 91 LEU A CA 1
ATOM 716 C C . LEU A 1 91 ? -4.170 -1.465 -7.857 1.00 93.62 91 LEU A C 1
ATOM 718 O O . LEU A 1 91 ? -5.075 -1.461 -8.689 1.00 93.62 91 LEU A O 1
ATOM 722 N N . SER A 1 92 ? -3.116 -0.655 -7.929 1.00 89.44 92 SER A N 1
ATOM 723 C CA . SER A 1 92 ? -2.844 0.194 -9.087 1.00 89.44 92 SER A CA 1
ATOM 724 C C . SER A 1 92 ? -1.724 -0.424 -9.914 1.00 89.44 92 SER A C 1
ATOM 726 O O . SER A 1 92 ? -0.603 -0.554 -9.430 1.00 89.44 92 SER A O 1
ATOM 728 N N . SER A 1 93 ? -2.011 -0.752 -11.174 1.00 86.19 93 SER A N 1
ATOM 729 C CA . SER A 1 93 ? -1.008 -1.211 -12.143 1.00 86.19 93 SER A CA 1
ATOM 730 C C . SER A 1 93 ? -0.765 -0.159 -13.233 1.00 86.19 93 SER A C 1
ATOM 732 O O . SER A 1 93 ? -1.296 0.952 -13.185 1.00 86.19 93 SER A O 1
ATOM 734 N N . SER A 1 94 ? 0.068 -0.494 -14.213 1.00 84.94 94 SER A N 1
ATOM 735 C CA . SER A 1 94 ? 0.349 0.347 -15.373 1.00 84.94 94 SER A CA 1
ATOM 736 C C . SER A 1 94 ? -0.757 0.246 -16.425 1.00 84.94 94 SER A C 1
ATOM 738 O O . SER A 1 94 ? -1.326 -0.820 -16.645 1.00 84.94 94 SER A O 1
ATOM 740 N N . ILE A 1 95 ? -0.983 1.327 -17.177 1.00 86.94 95 ILE A N 1
ATOM 741 C CA . ILE A 1 95 ? -1.783 1.277 -18.415 1.00 86.94 95 ILE A CA 1
ATOM 742 C C . ILE A 1 95 ? -1.167 0.346 -19.473 1.00 86.94 95 ILE A C 1
ATOM 744 O O . ILE A 1 95 ? -1.843 -0.054 -20.412 1.00 86.94 95 ILE A O 1
ATOM 748 N N . GLN A 1 96 ? 0.123 0.027 -19.328 1.00 85.56 96 GLN A N 1
ATOM 749 C CA . GLN A 1 96 ? 0.863 -0.885 -20.194 1.00 85.56 96 GLN A CA 1
ATOM 750 C C . GLN A 1 96 ? 0.708 -2.351 -19.770 1.00 85.56 96 GLN A C 1
ATOM 752 O O . GLN A 1 96 ? 1.223 -3.199 -20.471 1.00 85.56 96 GLN A O 1
ATOM 757 N N . ALA A 1 97 ? -0.000 -2.666 -18.676 1.00 84.62 97 ALA A N 1
ATOM 758 C CA . ALA A 1 97 ? -0.037 -4.009 -18.078 1.00 84.62 97 ALA A CA 1
ATOM 759 C C . ALA A 1 97 ? -0.471 -5.150 -19.026 1.00 84.62 97 ALA A C 1
ATOM 761 O O . ALA A 1 97 ? -0.228 -6.311 -18.718 1.00 84.62 97 ALA A O 1
ATOM 762 N N . ASN A 1 98 ? -1.129 -4.825 -20.144 1.00 87.25 98 ASN A N 1
ATOM 763 C CA . ASN A 1 98 ? -1.610 -5.782 -21.147 1.00 87.25 98 ASN A CA 1
ATOM 764 C C . ASN A 1 98 ? -0.780 -5.800 -22.443 1.00 87.25 98 ASN A C 1
ATOM 766 O O . ASN A 1 98 ? -1.197 -6.438 -23.410 1.00 87.25 98 ASN A O 1
ATOM 770 N N . ASN A 1 99 ? 0.309 -5.039 -22.515 1.00 86.75 99 ASN A N 1
ATOM 771 C CA . ASN A 1 99 ? 1.153 -4.983 -23.703 1.00 86.75 99 ASN A CA 1
ATOM 772 C C . ASN A 1 99 ? 2.234 -6.078 -23.618 1.00 86.75 99 ASN A C 1
ATOM 774 O O . ASN A 1 99 ? 2.083 -7.013 -22.845 1.00 86.75 99 ASN A O 1
ATOM 778 N N . ASP A 1 100 ? 3.251 -6.033 -24.481 1.00 85.06 100 ASP A N 1
ATOM 779 C CA . ASP A 1 100 ? 4.420 -6.922 -24.396 1.00 85.06 100 ASP A CA 1
ATOM 780 C C . ASP A 1 100 ? 5.667 -6.059 -24.172 1.00 85.06 100 ASP A C 1
ATOM 782 O O . ASP A 1 100 ? 6.356 -5.649 -25.111 1.00 85.06 100 ASP A O 1
ATOM 786 N N . ASN A 1 101 ? 5.869 -5.632 -22.927 1.00 81.81 101 ASN A N 1
ATOM 787 C CA . ASN A 1 101 ? 7.013 -4.829 -22.500 1.00 81.81 101 ASN A CA 1
ATOM 788 C C . ASN A 1 101 ? 7.294 -5.043 -20.997 1.00 81.81 101 ASN A C 1
ATOM 790 O O . ASN A 1 101 ? 6.532 -5.699 -20.298 1.00 81.81 101 ASN A O 1
ATOM 794 N N . PRO A 1 102 ? 8.371 -4.476 -20.425 1.00 73.56 102 PRO A N 1
ATOM 795 C CA . PRO A 1 102 ? 8.685 -4.712 -19.016 1.00 73.56 102 PRO A CA 1
ATOM 796 C C . PRO A 1 102 ? 7.574 -4.336 -18.017 1.00 73.56 102 PRO A C 1
ATOM 798 O O . PRO A 1 102 ? 7.545 -4.906 -16.935 1.00 73.56 102 PRO A O 1
ATOM 801 N N . TYR A 1 103 ? 6.660 -3.420 -18.360 1.00 74.12 103 TYR A N 1
ATOM 802 C CA . TYR A 1 103 ? 5.541 -2.973 -17.518 1.00 74.12 103 TYR A CA 1
ATOM 803 C C . TYR A 1 103 ? 4.270 -3.831 -17.646 1.00 74.12 103 TYR A C 1
ATOM 805 O O . TYR A 1 103 ? 3.260 -3.496 -17.015 1.00 74.12 103 TYR A O 1
ATOM 813 N N . GLY A 1 104 ? 4.323 -4.877 -18.471 1.00 67.19 104 GLY A N 1
ATOM 814 C CA . GLY A 1 104 ? 3.192 -5.587 -19.060 1.00 67.19 104 GLY A CA 1
ATOM 815 C C . GLY A 1 104 ? 3.528 -5.858 -20.504 1.00 67.19 104 GLY A C 1
ATOM 816 O O . GLY A 1 104 ? 3.491 -4.877 -21.287 1.00 67.19 104 GLY A O 1
#